Protein AF-A0A103ENY5-F1 (afdb_monomer_lite)

pLDDT: mean 82.96, std 15.46, range [32.75, 96.19]

Secondary structure (DSSP, 8-state):
--SS------S-HHHHHHHHHTTS----PPTTTSHHHHHTTSS--S-S--------------SSSPPPHHHHHHHHHHHTTGGGSGGGS--

Structure (mmCIF, N/CA/C/O backbone):
data_AF-A0A103ENY5-F1
#
_entry.id   AF-A0A103ENY5-F1
#
loop_
_atom_site.group_PDB
_atom_site.id
_atom_site.type_symbol
_atom_site.label_atom_id
_atom_site.label_alt_id
_atom_site.label_comp_id
_atom_site.label_asym_id
_atom_site.label_entity_id
_atom_site.label_seq_id
_atom_site.pdbx_PDB_ins_code
_atom_site.Cartn_x
_atom_site.Cartn_y
_atom_site.Cartn_z
_atom_site.occupancy
_atom_site.B_iso_or_equiv
_atom_site.auth_seq_id
_atom_site.auth_comp_id
_atom_site.auth_asym_id
_atom_site.auth_atom_id
_atom_site.pdbx_PDB_model_num
ATOM 1 N N . MET A 1 1 ? -6.208 3.518 31.567 1.00 53.56 1 MET A N 1
ATOM 2 C CA . MET A 1 1 ? -5.385 3.414 30.340 1.00 53.56 1 MET A CA 1
ATOM 3 C C . MET A 1 1 ? -3.978 2.970 30.721 1.00 53.56 1 MET A C 1
ATOM 5 O O . MET A 1 1 ? -3.496 3.438 31.750 1.00 53.56 1 MET A O 1
ATOM 9 N N . PRO A 1 2 ? -3.339 2.049 29.977 1.00 54.97 2 PRO A N 1
ATOM 10 C CA . PRO A 1 2 ? -1.971 1.625 30.269 1.00 54.97 2 PRO A CA 1
ATOM 11 C C . PRO A 1 2 ? -1.004 2.810 30.136 1.00 54.97 2 PRO A C 1
ATOM 13 O O . PRO A 1 2 ? -1.105 3.595 29.198 1.00 54.97 2 PRO A O 1
ATOM 16 N N . LYS A 1 3 ? -0.083 2.946 31.099 1.00 62.47 3 LYS A N 1
ATOM 17 C CA . LYS A 1 3 ? 0.784 4.127 31.266 1.00 62.47 3 LYS A CA 1
ATOM 18 C C . LYS A 1 3 ? 1.872 4.289 30.194 1.00 62.47 3 LYS A C 1
ATOM 20 O O . LYS A 1 3 ? 2.454 5.359 30.140 1.00 62.47 3 LYS A O 1
ATOM 25 N N . ASN A 1 4 ? 2.109 3.282 29.347 1.00 68.69 4 ASN A N 1
ATOM 26 C CA . ASN A 1 4 ? 3.033 3.334 28.209 1.00 68.69 4 ASN A CA 1
ATOM 27 C C . ASN A 1 4 ? 2.464 2.502 27.047 1.00 68.69 4 ASN A C 1
ATOM 29 O O . ASN A 1 4 ? 2.486 1.268 27.137 1.00 68.69 4 ASN A O 1
ATOM 33 N N . PRO A 1 5 ? 1.946 3.113 25.968 1.00 65.62 5 PRO A N 1
ATOM 34 C CA . PRO A 1 5 ? 1.588 2.352 24.780 1.00 65.62 5 PRO A CA 1
ATOM 35 C C . PRO A 1 5 ? 2.863 1.740 24.186 1.00 65.62 5 PRO A C 1
ATOM 37 O O . PRO A 1 5 ? 3.826 2.446 23.890 1.00 65.62 5 PRO A O 1
ATOM 40 N N . LYS A 1 6 ? 2.889 0.413 24.031 1.00 75.00 6 LYS A N 1
ATOM 41 C CA . LYS A 1 6 ? 3.966 -0.269 23.305 1.00 75.00 6 LYS A CA 1
ATOM 42 C C . LYS A 1 6 ? 3.791 0.026 21.819 1.00 75.00 6 LYS A C 1
ATOM 44 O O . LYS A 1 6 ? 2.981 -0.611 21.155 1.00 75.00 6 LYS A O 1
ATOM 49 N N . VAL A 1 7 ? 4.519 1.019 21.320 1.00 81.12 7 VAL A N 1
ATOM 50 C CA . VAL A 1 7 ? 4.559 1.340 19.892 1.00 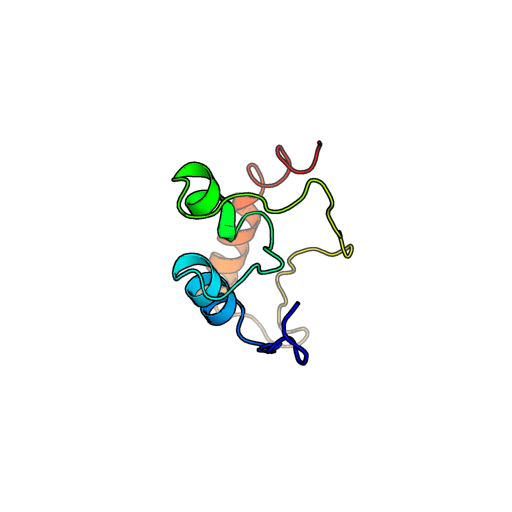81.12 7 VAL A CA 1
ATOM 51 C C . VAL A 1 7 ? 5.624 0.475 19.234 1.00 81.12 7 VAL A C 1
ATOM 53 O O . VAL A 1 7 ? 6.767 0.436 19.686 1.00 81.12 7 VAL A O 1
ATOM 56 N N . ILE A 1 8 ? 5.240 -0.221 18.170 1.00 84.44 8 ILE A N 1
ATOM 57 C CA . ILE A 1 8 ? 6.146 -1.034 17.363 1.00 84.44 8 ILE A CA 1
ATOM 58 C C . ILE A 1 8 ? 6.364 -0.304 16.046 1.00 84.44 8 ILE A C 1
ATOM 60 O O . ILE A 1 8 ? 5.408 0.047 15.357 1.00 84.44 8 ILE A O 1
ATOM 64 N N . VAL A 1 9 ? 7.630 -0.064 15.715 1.00 86.56 9 VAL A N 1
ATOM 65 C CA . VAL A 1 9 ? 8.040 0.618 14.487 1.00 86.56 9 VAL A CA 1
ATOM 66 C C . VAL A 1 9 ? 8.860 -0.361 13.660 1.00 86.56 9 VAL A C 1
ATOM 68 O O . VAL A 1 9 ? 9.808 -0.961 14.161 1.00 86.56 9 VAL A O 1
ATOM 71 N N . SER A 1 10 ? 8.489 -0.533 12.394 1.00 85.81 10 SER A N 1
ATOM 72 C CA . SER A 1 10 ? 9.221 -1.362 11.437 1.00 85.81 10 SER A CA 1
ATOM 73 C C . SER A 1 10 ? 9.155 -0.735 10.051 1.00 85.81 10 SER A C 1
ATOM 75 O O . SER A 1 10 ? 8.125 -0.194 9.657 1.00 85.81 10 SER A O 1
ATOM 77 N N . ASN A 1 11 ? 10.243 -0.859 9.294 1.00 87.19 11 ASN A N 1
ATOM 78 C CA . ASN A 1 11 ? 10.285 -0.473 7.882 1.00 87.19 11 ASN A CA 1
ATOM 79 C C . ASN A 1 11 ? 9.766 -1.587 6.958 1.00 87.19 11 ASN A C 1
ATOM 81 O O . ASN A 1 11 ? 9.662 -1.395 5.749 1.00 87.19 11 ASN A O 1
ATOM 85 N N . HIS A 1 12 ? 9.460 -2.766 7.503 1.00 90.06 12 HIS A N 1
ATOM 86 C CA . HIS A 1 12 ? 8.984 -3.901 6.730 1.00 90.06 12 HIS A CA 1
ATOM 87 C C . HIS A 1 12 ? 7.462 -4.025 6.841 1.00 90.06 12 HIS A C 1
ATOM 89 O O . HIS A 1 12 ? 6.921 -4.621 7.774 1.00 90.06 12 HIS A O 1
ATOM 95 N N . TYR A 1 13 ? 6.770 -3.453 5.857 1.00 90.81 13 TYR A N 1
ATOM 96 C CA . TYR A 1 13 ? 5.310 -3.378 5.827 1.00 90.81 13 TYR A CA 1
ATOM 97 C C . TYR A 1 13 ? 4.591 -4.733 6.016 1.00 90.81 13 TYR A C 1
ATOM 99 O O . TYR A 1 13 ? 3.684 -4.792 6.850 1.00 90.81 13 TYR A O 1
ATOM 107 N N . PRO A 1 14 ? 5.002 -5.845 5.363 1.00 92.50 14 PRO A N 1
ATOM 108 C CA . PRO A 1 14 ? 4.339 -7.137 5.553 1.00 92.50 14 PRO A CA 1
ATOM 109 C C . PRO A 1 14 ? 4.310 -7.613 7.010 1.00 92.50 14 PRO A C 1
ATOM 111 O O . PRO A 1 14 ? 3.302 -8.157 7.453 1.00 92.50 14 PRO A O 1
ATOM 114 N N . GLN A 1 15 ? 5.375 -7.367 7.781 1.00 92.75 15 GLN A N 1
ATOM 115 C CA . GLN A 1 15 ? 5.415 -7.727 9.203 1.00 92.75 15 GLN A CA 1
ATOM 116 C C . GLN A 1 15 ? 4.376 -6.946 10.008 1.00 92.75 15 GLN A C 1
ATOM 118 O O . GLN A 1 15 ? 3.671 -7.540 10.817 1.00 92.75 15 GLN A O 1
ATOM 123 N N . LEU A 1 16 ? 4.229 -5.641 9.760 1.00 93.69 16 LEU A N 1
ATOM 124 C CA . LEU A 1 16 ? 3.231 -4.822 10.455 1.00 93.69 16 LEU A CA 1
ATOM 125 C C . LEU A 1 16 ? 1.798 -5.283 10.148 1.00 93.69 16 LEU A C 1
ATOM 127 O O . LEU A 1 16 ? 0.965 -5.347 11.051 1.00 93.69 16 LEU A O 1
ATOM 131 N N . VAL A 1 17 ? 1.516 -5.658 8.897 1.00 94.38 17 VAL A N 1
ATOM 132 C CA . VAL A 1 17 ? 0.208 -6.213 8.509 1.00 94.38 17 VAL A CA 1
ATOM 133 C C . VAL A 1 17 ? -0.055 -7.543 9.214 1.00 94.38 17 VAL A C 1
ATOM 135 O O . VAL A 1 17 ? -1.133 -7.732 9.771 1.00 94.38 17 VAL A O 1
ATOM 138 N N . GLN A 1 18 ? 0.931 -8.444 9.255 1.00 94.00 18 GLN A N 1
ATOM 139 C CA . GLN A 1 18 ? 0.804 -9.714 9.976 1.00 94.00 18 GLN A CA 1
ATOM 140 C C . GLN A 1 18 ? 0.530 -9.498 11.464 1.00 94.00 18 GLN A C 1
ATOM 142 O O . GLN A 1 18 ? -0.310 -10.178 12.042 1.00 94.00 18 GLN A O 1
ATOM 147 N N . MET A 1 19 ? 1.177 -8.524 12.094 1.00 94.00 19 MET A N 1
ATOM 148 C CA . MET A 1 19 ? 0.904 -8.191 13.489 1.00 94.00 19 MET A CA 1
ATOM 149 C C . MET A 1 19 ? -0.546 -7.742 13.712 1.00 94.00 19 MET A C 1
ATOM 151 O O . MET A 1 19 ? -1.180 -8.202 14.662 1.00 94.00 19 MET A O 1
ATOM 155 N N . ALA A 1 20 ? -1.087 -6.905 12.823 1.00 94.62 20 ALA A N 1
ATOM 156 C CA . ALA A 1 20 ? -2.485 -6.486 12.888 1.00 94.62 20 ALA A CA 1
ATOM 157 C C . ALA A 1 20 ? -3.452 -7.667 12.704 1.00 94.62 20 ALA A C 1
ATOM 159 O O . ALA A 1 20 ? -4.403 -7.799 13.472 1.00 94.62 20 ALA A O 1
ATOM 160 N N . LEU A 1 21 ? -3.161 -8.569 11.759 1.00 95.56 21 LEU A N 1
ATOM 161 C CA . LEU A 1 21 ? -3.931 -9.801 11.542 1.00 95.56 21 LEU A CA 1
ATOM 162 C C . LEU A 1 21 ? -3.959 -10.707 12.785 1.00 95.56 21 LEU A C 1
ATOM 164 O O . LEU A 1 21 ? -4.967 -11.348 13.057 1.00 95.56 21 LEU A O 1
ATOM 168 N N . HIS A 1 22 ? -2.884 -10.721 13.578 1.00 95.38 22 HIS A N 1
ATOM 169 C CA . HIS A 1 22 ? -2.799 -11.470 14.838 1.00 95.38 22 HIS A CA 1
ATOM 170 C C . HIS A 1 22 ? -3.249 -10.659 16.070 1.00 95.38 22 HIS A C 1
ATOM 172 O O . HIS A 1 22 ? -2.935 -11.026 17.205 1.00 95.38 22 HIS A O 1
ATOM 178 N N . GLY A 1 23 ? -3.946 -9.535 15.874 1.00 92.75 23 GLY A N 1
ATOM 179 C CA . GLY A 1 23 ? -4.527 -8.745 16.963 1.00 92.75 23 GLY A CA 1
ATOM 180 C C . GLY A 1 23 ? -3.517 -7.970 17.817 1.00 92.75 23 GLY A C 1
ATOM 181 O O . GLY A 1 23 ? -3.851 -7.548 18.920 1.00 92.75 23 GLY A O 1
ATOM 182 N N . GLN A 1 24 ? -2.292 -7.749 17.332 1.00 92.44 24 GLN A N 1
ATOM 183 C CA . GLN A 1 24 ? -1.244 -7.020 18.068 1.00 92.44 24 GLN A CA 1
ATOM 184 C C . GLN A 1 24 ? -1.403 -5.488 18.013 1.00 92.44 24 GLN A C 1
ATOM 186 O O . GLN A 1 24 ? -0.548 -4.758 18.513 1.00 92.44 24 GLN A O 1
ATOM 191 N N . GLY A 1 25 ? -2.486 -4.992 17.412 1.00 90.88 25 GLY A N 1
ATOM 192 C CA . GLY A 1 25 ? -2.826 -3.572 17.337 1.00 90.88 25 GLY A CA 1
ATOM 193 C C . GLY A 1 25 ? -3.215 -3.116 15.927 1.00 90.88 25 GLY A C 1
ATOM 194 O O . GLY A 1 25 ? -3.136 -3.893 14.975 1.00 90.88 25 GLY A O 1
ATOM 195 N N . PRO A 1 26 ? -3.656 -1.856 15.777 1.00 93.00 26 PRO A N 1
ATOM 196 C CA . PRO A 1 26 ? -3.955 -1.274 14.475 1.00 93.00 26 PRO A CA 1
ATOM 197 C C . PRO A 1 26 ? -2.676 -0.940 13.694 1.00 93.00 26 PRO A C 1
ATOM 199 O O . PRO A 1 26 ? -1.629 -0.650 14.273 1.00 93.00 26 PRO A O 1
ATOM 202 N N . VAL A 1 27 ? -2.788 -0.903 12.366 1.00 92.75 27 VAL A N 1
ATOM 203 C CA . VAL A 1 27 ? -1.717 -0.488 11.450 1.00 92.75 27 VAL A CA 1
ATOM 204 C C . VAL A 1 27 ? -2.257 0.510 10.427 1.00 92.75 27 VAL A C 1
ATOM 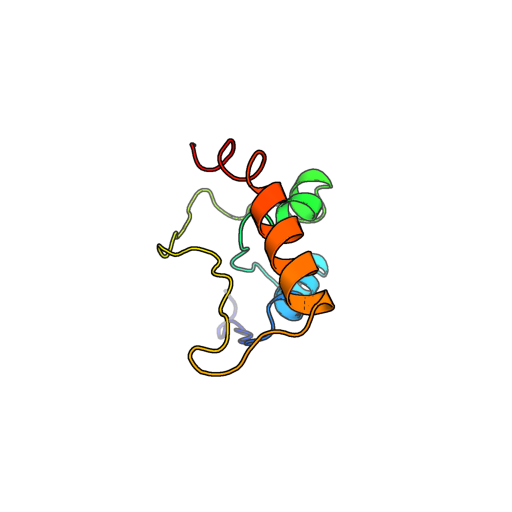206 O O . VAL A 1 27 ? -3.415 0.426 10.015 1.00 92.75 27 VAL A O 1
ATOM 209 N N . LEU A 1 28 ? -1.412 1.443 9.983 1.00 91.44 28 LEU A N 1
ATOM 210 C CA . LEU A 1 28 ? -1.697 2.239 8.791 1.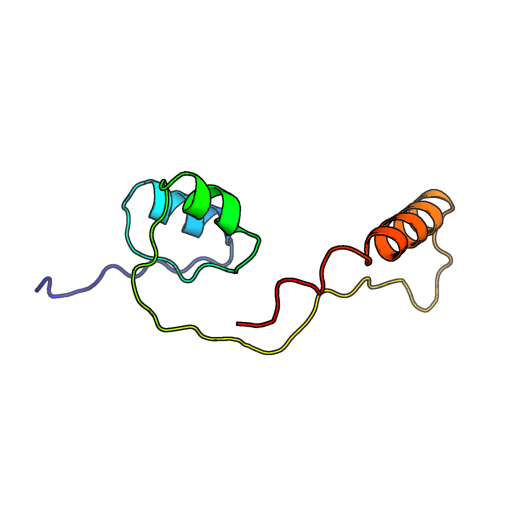00 91.44 28 LEU A CA 1
ATOM 211 C C . LEU A 1 28 ? -1.555 1.345 7.552 1.00 91.44 28 LEU A C 1
ATOM 213 O O . LEU A 1 28 ? -0.450 0.969 7.165 1.00 91.44 28 LEU A O 1
ATOM 217 N N . GLY A 1 29 ? -2.686 0.966 6.962 1.00 90.00 29 GLY A N 1
ATOM 218 C CA . GLY A 1 29 ? -2.733 0.108 5.783 1.00 90.00 29 GLY A CA 1
ATOM 219 C C . GLY A 1 29 ? -2.630 0.894 4.478 1.00 90.00 29 GLY A C 1
ATOM 220 O O . GLY A 1 29 ? -3.352 1.872 4.289 1.00 90.00 29 GLY A O 1
ATOM 221 N N . TRP A 1 30 ? -1.778 0.448 3.554 1.00 88.81 30 TRP A N 1
ATOM 222 C CA . TRP A 1 30 ? -1.802 0.929 2.177 1.00 88.81 30 TRP A CA 1
ATOM 223 C C . TRP A 1 30 ? -2.935 0.239 1.424 1.00 88.81 30 TRP A C 1
ATOM 225 O O . TRP A 1 30 ? -3.004 -0.991 1.354 1.00 88.81 30 TRP A O 1
ATOM 235 N N . ARG A 1 31 ? -3.841 1.054 0.874 1.00 79.50 31 ARG A N 1
ATOM 236 C CA . ARG A 1 31 ? -4.932 0.597 0.004 1.00 79.50 31 ARG A CA 1
ATOM 237 C C . ARG A 1 31 ? -4.345 -0.221 -1.155 1.00 79.50 31 ARG A C 1
ATOM 239 O O . ARG A 1 31 ? -3.198 0.004 -1.527 1.00 79.50 31 ARG A O 1
ATOM 246 N N . GLN A 1 32 ? -5.100 -1.176 -1.690 1.00 82.62 32 GLN A N 1
ATOM 247 C CA . GLN A 1 32 ? -4.657 -2.213 -2.640 1.00 82.62 32 GLN A CA 1
ATOM 248 C C . GLN A 1 32 ? -3.805 -3.328 -2.018 1.00 82.62 32 GLN A C 1
ATOM 250 O O . GLN A 1 32 ? -3.986 -4.489 -2.375 1.00 82.62 32 GLN A O 1
ATOM 255 N N . MET A 1 33 ? -2.917 -3.035 -1.059 1.00 88.00 33 MET A N 1
ATOM 256 C CA . MET A 1 33 ? -2.102 -4.085 -0.426 1.00 88.00 33 MET A CA 1
ATOM 257 C C . MET A 1 33 ? -2.861 -4.898 0.625 1.00 88.00 33 MET A C 1
ATOM 259 O O . MET A 1 33 ? -2.514 -6.053 0.866 1.00 88.00 33 MET A O 1
ATOM 263 N N . ILE A 1 34 ? -3.873 -4.302 1.263 1.00 92.56 34 ILE A N 1
ATOM 264 C CA . ILE A 1 34 ? -4.677 -4.965 2.302 1.00 92.56 34 ILE A CA 1
ATOM 265 C C . ILE A 1 34 ? -6.118 -5.250 1.886 1.00 92.56 34 ILE A C 1
ATOM 267 O O . ILE A 1 34 ? -6.873 -5.790 2.691 1.00 92.56 34 ILE A O 1
ATOM 271 N N . ASP A 1 35 ? -6.502 -4.908 0.656 1.00 91.88 35 ASP A N 1
ATOM 272 C CA . ASP A 1 35 ? -7.891 -4.999 0.193 1.00 91.88 35 ASP A CA 1
ATOM 273 C C . ASP A 1 35 ? -8.433 -6.427 0.342 1.00 91.88 35 ASP A C 1
ATOM 275 O O . ASP A 1 35 ? -9.510 -6.609 0.897 1.00 91.88 35 ASP A O 1
ATOM 279 N N . GLY A 1 36 ? -7.636 -7.446 0.001 1.00 93.50 36 GLY A N 1
ATOM 280 C CA . GLY A 1 36 ? -8.031 -8.846 0.190 1.00 93.50 36 GLY A CA 1
ATOM 281 C 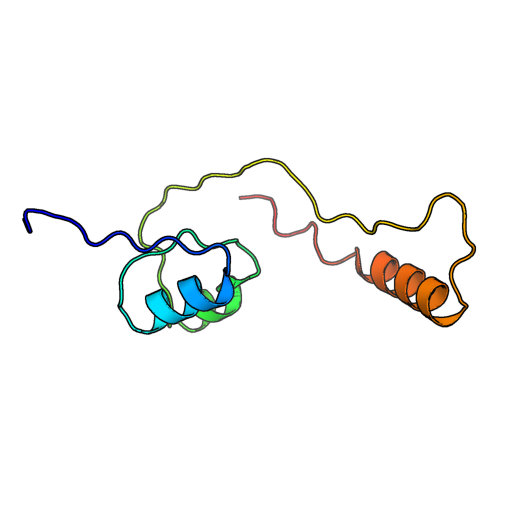C . GLY A 1 36 ? -8.312 -9.220 1.652 1.00 93.50 36 GLY A C 1
ATOM 282 O O . GLY A 1 36 ? -9.234 -9.983 1.924 1.00 93.50 36 GLY A O 1
ATOM 283 N N . TYR A 1 37 ? -7.581 -8.648 2.615 1.00 94.75 37 TYR A N 1
ATOM 284 C CA . TYR A 1 37 ? -7.842 -8.889 4.040 1.00 94.75 37 TYR A CA 1
ATOM 285 C C . TYR A 1 37 ? -9.092 -8.158 4.538 1.00 94.75 37 TYR A C 1
ATOM 287 O O . TYR A 1 37 ? -9.758 -8.655 5.446 1.00 94.75 37 TYR A O 1
ATOM 295 N N . LEU A 1 38 ? -9.408 -6.994 3.957 1.00 93.94 38 LEU A N 1
ATOM 296 C CA . LEU A 1 38 ? -10.640 -6.255 4.243 1.00 93.94 38 LEU A CA 1
ATOM 297 C C . LEU A 1 38 ? -11.861 -6.978 3.664 1.00 93.94 38 LEU A C 1
ATOM 299 O O . LEU A 1 38 ? -12.858 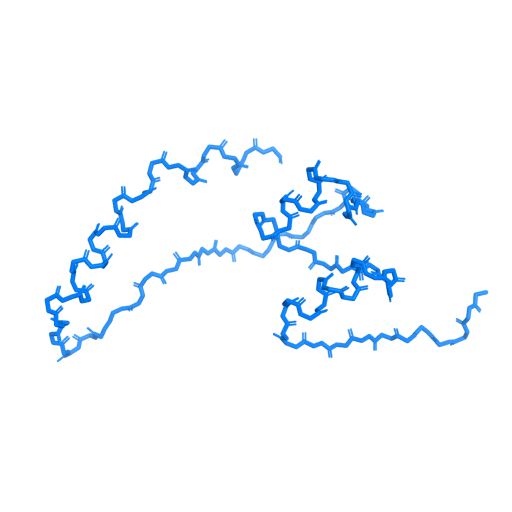-7.141 4.359 1.00 93.94 38 LEU A O 1
ATOM 303 N N . GLU A 1 39 ? -11.766 -7.457 2.422 1.00 95.25 39 GLU A N 1
ATOM 304 C CA . GLU A 1 39 ? -12.820 -8.222 1.743 1.00 95.25 39 GLU A CA 1
ATOM 305 C C . GLU A 1 39 ? -13.136 -9.533 2.480 1.00 95.25 39 GLU A C 1
ATOM 307 O O . GLU A 1 39 ? -14.298 -9.906 2.617 1.00 95.25 39 GLU A O 1
ATOM 312 N N . GLN A 1 40 ? -12.113 -10.203 3.018 1.00 96.00 40 GLN A N 1
ATOM 313 C CA . GLN A 1 40 ? -12.263 -11.421 3.823 1.00 96.00 40 GLN A CA 1
ATOM 314 C C . GLN A 1 40 ? -12.688 -11.150 5.277 1.00 96.00 40 GLN A C 1
ATOM 316 O O . GLN A 1 40 ? -12.930 -12.092 6.029 1.00 96.00 40 GLN A O 1
ATOM 321 N N . GLY A 1 41 ? -12.722 -9.887 5.714 1.00 94.81 41 GLY A N 1
ATOM 322 C CA . GLY A 1 41 ? -13.026 -9.505 7.097 1.00 94.81 41 GLY A CA 1
ATOM 323 C C . GLY A 1 41 ? -11.945 -9.870 8.123 1.00 94.81 41 GLY A C 1
ATOM 324 O O . GLY A 1 41 ? -12.164 -9.707 9.321 1.00 94.81 41 GLY A O 1
ATOM 325 N N . SER A 1 42 ? -10.773 -10.341 7.683 1.00 95.81 42 SER A N 1
ATOM 326 C CA . SER A 1 42 ? -9.625 -10.607 8.568 1.00 95.81 42 SER A CA 1
ATOM 327 C C . SER A 1 42 ? -8.970 -9.318 9.069 1.00 95.81 42 SER A C 1
ATOM 329 O O . SER A 1 42 ? -8.356 -9.300 10.132 1.00 95.81 42 SER A O 1
ATOM 331 N N . LEU A 1 43 ? -9.124 -8.224 8.321 1.00 96.19 43 LEU A N 1
ATOM 332 C CA . LEU A 1 43 ? -8.915 -6.868 8.807 1.00 96.19 43 LEU A CA 1
ATOM 333 C C . LEU A 1 43 ? -10.222 -6.094 8.716 1.00 96.19 43 LEU A C 1
ATOM 335 O O . LEU A 1 43 ? -11.023 -6.286 7.804 1.00 96.19 43 LEU A O 1
ATOM 339 N N . ILE A 1 44 ? -10.390 -5.153 9.637 1.00 95.00 44 ILE A N 1
ATOM 340 C CA . ILE A 1 44 ? -11.467 -4.171 9.593 1.00 95.00 44 ILE A CA 1
ATOM 341 C C . ILE A 1 44 ? -10.883 -2.771 9.678 1.00 95.00 44 ILE A C 1
ATOM 343 O O . ILE A 1 44 ? -9.795 -2.543 10.213 1.00 95.00 44 ILE A O 1
ATOM 347 N N . ARG A 1 45 ? -11.628 -1.804 9.156 1.00 93.12 45 ARG A N 1
ATOM 348 C CA . ARG A 1 45 ? -11.224 -0.408 9.213 1.00 93.12 45 ARG A CA 1
ATOM 349 C C . ARG A 1 45 ? -11.438 0.135 10.627 1.00 93.12 45 ARG A C 1
ATOM 351 O O . ARG A 1 45 ? -12.570 0.225 11.087 1.00 93.12 45 ARG A O 1
ATOM 358 N N . ALA A 1 46 ? -10.351 0.520 11.294 1.00 93.12 46 ALA A N 1
ATOM 359 C CA . ALA A 1 46 ? -10.408 1.035 12.664 1.00 93.12 46 ALA A CA 1
ATOM 360 C C . ALA A 1 46 ? -11.010 2.450 12.765 1.00 93.12 46 ALA A C 1
ATOM 362 O O . ALA A 1 46 ? -11.572 2.793 13.800 1.00 93.12 46 ALA A O 1
ATOM 363 N N . THR A 1 47 ? -10.890 3.270 11.713 1.00 92.81 47 THR A N 1
ATOM 364 C CA . THR A 1 47 ? -11.440 4.634 11.680 1.00 92.81 47 THR A CA 1
ATOM 365 C C . THR A 1 47 ? -11.788 5.104 10.258 1.00 92.81 47 THR A C 1
ATOM 367 O O . THR A 1 47 ? -11.319 4.523 9.278 1.00 92.81 47 THR A O 1
ATOM 370 N N . ARG A 1 48 ? -12.612 6.148 10.099 1.00 90.88 48 ARG A N 1
ATOM 371 C CA . ARG A 1 48 ? -13.023 6.673 8.778 1.00 90.88 48 ARG A CA 1
ATOM 372 C C . ARG A 1 48 ? -11.935 7.531 8.131 1.00 90.88 48 ARG A C 1
ATOM 374 O O . ARG A 1 48 ? -11.952 7.727 6.921 1.00 90.88 48 ARG A O 1
ATOM 381 N N . GLU A 1 49 ? -10.959 7.963 8.904 1.00 91.12 49 GLU A N 1
ATOM 382 C CA . GLU A 1 49 ? -9.905 8.880 8.517 1.00 91.12 49 GLU A CA 1
ATOM 383 C C . GLU A 1 49 ? -8.883 8.178 7.621 1.00 91.12 49 GLU A C 1
ATOM 385 O O . GLU A 1 49 ? -8.586 6.991 7.771 1.00 91.12 49 GLU A O 1
ATOM 390 N N . THR A 1 50 ? -8.342 8.924 6.664 1.00 88.00 50 THR A N 1
ATOM 391 C CA . THR A 1 50 ? -7.288 8.461 5.760 1.00 88.00 50 THR A CA 1
ATOM 392 C C . THR A 1 50 ? -6.243 9.538 5.613 1.00 88.00 50 THR A C 1
ATOM 394 O O . THR A 1 50 ? -6.580 10.714 5.502 1.00 88.00 50 THR A O 1
ATOM 397 N N . ALA A 1 51 ? -4.988 9.122 5.512 1.00 85.19 51 ALA A N 1
ATOM 398 C CA . ALA A 1 51 ? -3.921 9.969 5.020 1.00 85.19 51 ALA A CA 1
ATOM 399 C C . ALA A 1 51 ? -3.534 9.485 3.622 1.00 85.19 51 ALA A C 1
ATOM 401 O O . ALA A 1 51 ? -3.258 8.301 3.429 1.00 85.19 51 ALA A O 1
ATOM 402 N N . ALA A 1 52 ? -3.516 10.403 2.661 1.00 79.81 52 ALA A N 1
ATOM 403 C CA . ALA A 1 52 ? -2.896 10.185 1.367 1.00 79.81 52 ALA A CA 1
ATOM 404 C C . ALA A 1 52 ? -1.637 11.045 1.321 1.00 79.81 52 ALA A C 1
ATOM 406 O O . ALA A 1 52 ? -1.705 12.267 1.441 1.00 79.81 52 ALA A O 1
ATOM 407 N N . PHE A 1 53 ? -0.485 10.402 1.175 1.00 69.25 53 PHE A N 1
ATOM 408 C CA . PHE A 1 53 ? 0.719 11.098 0.756 1.00 69.25 53 PHE A CA 1
ATOM 409 C C . PHE A 1 53 ? 0.770 10.931 -0.758 1.00 69.25 53 PHE A C 1
ATOM 411 O O . PHE A 1 53 ? 0.811 9.798 -1.238 1.00 69.25 53 PHE A O 1
ATOM 418 N N . GLY A 1 54 ? 0.647 12.032 -1.503 1.00 68.62 54 GLY A N 1
ATOM 419 C CA . GLY A 1 54 ? 0.673 11.988 -2.965 1.00 68.62 54 GLY A CA 1
ATOM 420 C C . GLY A 1 54 ? 1.884 11.203 -3.479 1.00 68.62 54 GLY A C 1
ATOM 421 O O . GLY A 1 54 ? 2.943 11.189 -2.852 1.00 68.62 54 GLY A O 1
ATOM 422 N N . GLY A 1 55 ? 1.727 10.518 -4.607 1.00 71.62 55 GLY A N 1
ATOM 423 C CA . GLY A 1 55 ? 2.763 9.647 -5.147 1.00 71.62 55 GLY A CA 1
ATOM 424 C C . GLY A 1 55 ? 2.204 8.663 -6.164 1.00 71.62 55 GLY A C 1
ATOM 425 O O . GLY A 1 55 ? 0.998 8.594 -6.381 1.00 71.62 55 GLY A O 1
ATOM 426 N N . GLY A 1 56 ? 3.098 7.909 -6.793 1.00 76.69 56 GLY A N 1
ATOM 427 C CA . GLY A 1 56 ? 2.755 6.889 -7.775 1.00 76.69 56 GLY A CA 1
ATOM 428 C C . GLY A 1 56 ? 3.840 5.824 -7.846 1.00 76.69 56 GLY A C 1
ATOM 429 O O . GLY A 1 56 ? 4.942 6.004 -7.318 1.00 76.69 56 GLY A O 1
ATOM 430 N N . TYR A 1 57 ? 3.525 4.709 -8.494 1.00 80.88 57 TYR A N 1
ATOM 431 C CA . TYR A 1 57 ? 4.505 3.672 -8.789 1.00 80.88 57 TYR A CA 1
ATOM 432 C C . TYR A 1 57 ? 5.214 4.006 -10.100 1.00 80.88 57 TYR A C 1
ATOM 434 O O . TYR A 1 57 ? 4.576 4.315 -11.102 1.00 80.88 57 TYR A O 1
ATOM 442 N N . TYR A 1 58 ? 6.545 3.933 -10.101 1.00 85.31 58 TYR A N 1
ATOM 443 C CA . TYR A 1 58 ? 7.359 4.266 -11.267 1.00 85.31 58 TYR A CA 1
ATOM 444 C C . TYR A 1 58 ? 8.236 3.085 -11.665 1.00 85.31 58 TYR A C 1
ATOM 446 O O . TYR A 1 58 ? 8.903 2.471 -10.831 1.00 85.31 58 TYR A O 1
ATOM 454 N N . VAL A 1 59 ? 8.296 2.810 -12.967 1.00 88.75 59 VAL A N 1
ATOM 455 C CA . VAL A 1 59 ? 9.264 1.869 -13.535 1.00 88.75 59 VAL A CA 1
ATOM 456 C C . VAL A 1 59 ? 10.554 2.623 -13.843 1.00 88.75 59 VAL A C 1
ATOM 458 O O . VAL A 1 59 ? 10.623 3.393 -14.802 1.00 88.75 59 VAL A O 1
ATOM 461 N N . VAL A 1 60 ? 11.597 2.389 -13.046 1.00 90.75 60 VAL A N 1
ATOM 462 C CA . VAL A 1 60 ? 12.905 3.037 -13.222 1.00 90.75 60 VAL A CA 1
ATOM 463 C C . VAL A 1 60 ? 13.812 2.166 -14.090 1.00 90.75 60 VAL A C 1
ATOM 465 O O . VAL A 1 60 ? 13.988 0.978 -13.827 1.00 90.75 60 VAL A O 1
ATOM 468 N N . THR A 1 61 ? 14.411 2.756 -15.127 1.00 89.25 61 THR A N 1
ATOM 469 C CA . THR A 1 61 ? 15.340 2.067 -16.039 1.00 89.25 61 THR A CA 1
ATOM 470 C C . THR A 1 61 ? 16.710 2.748 -16.083 1.00 89.25 61 THR A C 1
ATOM 472 O O . THR A 1 61 ? 16.769 3.972 -15.951 1.00 89.25 61 THR A O 1
ATOM 475 N N . PRO A 1 62 ? 17.814 2.006 -16.313 1.00 87.62 62 PRO A N 1
ATOM 476 C CA . PRO A 1 62 ? 19.149 2.595 -16.422 1.00 87.62 62 PRO A CA 1
ATOM 477 C C . PRO A 1 62 ? 19.221 3.670 -17.516 1.00 87.62 62 PRO A C 1
ATOM 479 O O . PRO A 1 62 ? 18.776 3.441 -18.637 1.00 87.62 62 PRO A O 1
ATOM 482 N N . LYS A 1 63 ? 19.823 4.827 -17.210 1.00 81.56 63 LYS A N 1
ATOM 483 C CA . LYS A 1 63 ? 19.931 5.957 -18.155 1.00 81.56 63 LYS A CA 1
ATOM 484 C C . LYS A 1 63 ? 21.004 5.755 -19.239 1.00 81.56 63 LYS A C 1
ATOM 486 O O . LYS A 1 63 ? 20.895 6.340 -20.307 1.00 81.56 63 LYS A O 1
ATOM 491 N N . GLY A 1 64 ? 22.032 4.943 -18.970 1.00 81.12 64 GLY A N 1
ATOM 492 C CA . GLY A 1 64 ? 23.216 4.800 -19.836 1.00 81.12 64 GLY A CA 1
ATOM 493 C C . GLY A 1 64 ? 23.566 3.370 -20.256 1.00 81.12 64 GLY A C 1
ATOM 494 O O . GLY A 1 64 ? 24.601 3.160 -20.878 1.00 81.12 64 GLY A O 1
ATOM 495 N N . ARG A 1 65 ? 22.738 2.376 -19.915 1.00 82.62 65 ARG A N 1
ATOM 496 C CA . ARG A 1 65 ? 22.956 0.970 -20.290 1.00 82.62 65 ARG A CA 1
ATOM 497 C C . ARG A 1 65 ? 21.716 0.424 -20.979 1.00 82.62 65 ARG A C 1
ATOM 499 O O . ARG A 1 65 ? 20.607 0.631 -20.489 1.00 82.62 65 ARG A O 1
ATOM 506 N N . SER A 1 66 ? 21.905 -0.316 -22.071 1.00 84.06 66 SER A N 1
ATOM 507 C CA . SER A 1 66 ? 20.807 -1.043 -22.703 1.00 84.06 66 SER A CA 1
ATOM 508 C C . SER A 1 66 ? 20.258 -2.114 -21.757 1.00 84.06 66 SER A C 1
ATOM 510 O O . SER A 1 66 ? 20.996 -2.880 -21.132 1.00 84.06 66 SER A O 1
ATOM 512 N N . MET A 1 67 ? 18.933 -2.161 -21.639 1.00 88.56 67 MET A N 1
ATOM 513 C CA . MET A 1 67 ? 18.260 -3.279 -20.989 1.00 88.56 67 MET A CA 1
ATOM 514 C C . MET A 1 67 ? 18.410 -4.529 -21.857 1.00 88.56 67 MET A C 1
ATOM 516 O O . MET A 1 67 ? 18.349 -4.455 -23.086 1.00 88.56 67 MET A O 1
ATOM 520 N N . ASN A 1 68 ? 18.581 -5.691 -21.224 1.00 91.94 68 ASN A N 1
ATOM 521 C CA . ASN A 1 68 ? 18.546 -6.951 -21.958 1.00 91.94 68 ASN A CA 1
ATOM 522 C C . ASN A 1 68 ? 17.133 -7.205 -22.528 1.00 91.94 68 ASN A C 1
ATOM 524 O O . ASN A 1 68 ? 16.152 -6.559 -22.145 1.00 91.94 68 ASN A O 1
ATOM 528 N N . ARG A 1 69 ? 17.020 -8.161 -23.457 1.00 93.25 69 ARG A N 1
ATOM 529 C CA . ARG A 1 69 ? 15.746 -8.465 -24.130 1.00 93.25 69 ARG A CA 1
ATOM 530 C C . ARG A 1 69 ? 14.629 -8.810 -23.138 1.00 93.25 69 ARG A C 1
ATOM 532 O O . ARG A 1 69 ? 13.516 -8.325 -23.308 1.00 93.25 69 ARG A O 1
ATOM 539 N N . ALA A 1 70 ? 14.934 -9.587 -22.097 1.00 94.25 70 ALA A N 1
ATOM 540 C CA . ALA A 1 70 ? 13.964 -9.987 -21.080 1.00 94.25 70 ALA A CA 1
ATOM 541 C C . ALA A 1 70 ? 13.407 -8.783 -20.299 1.00 94.25 70 ALA A C 1
ATOM 543 O O . ALA A 1 70 ? 12.194 -8.645 -20.176 1.00 94.25 70 ALA A O 1
ATOM 544 N N . ALA A 1 71 ? 14.268 -7.870 -19.844 1.00 93.00 71 ALA A N 1
ATOM 545 C CA . ALA A 1 71 ? 13.868 -6.665 -19.120 1.00 93.00 71 ALA A CA 1
ATOM 546 C C . ALA A 1 71 ? 13.039 -5.717 -20.000 1.00 93.00 71 ALA A C 1
ATOM 548 O O . ALA A 1 71 ? 12.039 -5.168 -19.544 1.00 93.00 71 ALA A O 1
ATOM 549 N N . THR A 1 72 ? 13.397 -5.569 -21.279 1.00 92.25 72 THR A N 1
ATOM 550 C CA . THR A 1 72 ? 12.607 -4.782 -22.239 1.00 92.25 72 THR A CA 1
ATOM 551 C C . THR A 1 72 ? 11.222 -5.387 -22.464 1.00 92.25 72 THR A C 1
ATOM 553 O O . THR A 1 72 ? 10.226 -4.664 -22.453 1.00 92.25 72 THR A O 1
ATOM 556 N N . MET A 1 73 ? 11.142 -6.711 -22.635 1.00 93.81 73 MET A N 1
ATOM 557 C CA . MET A 1 73 ? 9.866 -7.414 -22.785 1.00 93.81 73 MET A CA 1
ATOM 558 C C . MET A 1 73 ? 9.002 -7.282 -21.530 1.00 93.81 73 MET A C 1
ATOM 560 O O . MET A 1 73 ? 7.824 -6.956 -21.646 1.00 93.81 73 MET A O 1
ATOM 564 N N . PHE A 1 74 ? 9.590 -7.458 -20.345 1.00 93.06 74 PHE A N 1
ATOM 565 C CA . PHE A 1 74 ? 8.885 -7.309 -19.076 1.00 93.06 74 PHE A CA 1
ATOM 566 C C . PHE A 1 74 ? 8.378 -5.882 -18.865 1.00 93.06 74 PHE A C 1
ATOM 568 O O . PHE A 1 74 ? 7.209 -5.707 -18.548 1.00 93.06 74 PHE A O 1
ATOM 575 N N . LYS A 1 75 ? 9.204 -4.855 -19.118 1.00 91.62 75 LYS A N 1
ATOM 576 C CA . LYS A 1 75 ? 8.767 -3.451 -19.051 1.00 91.62 75 LYS A CA 1
ATOM 577 C C . LYS A 1 75 ? 7.581 -3.195 -19.977 1.00 91.62 75 LYS A C 1
ATOM 579 O O . LYS A 1 75 ? 6.617 -2.562 -19.566 1.00 91.62 75 LYS A O 1
ATOM 584 N N . ARG A 1 76 ? 7.651 -3.674 -21.223 1.00 91.88 76 ARG A N 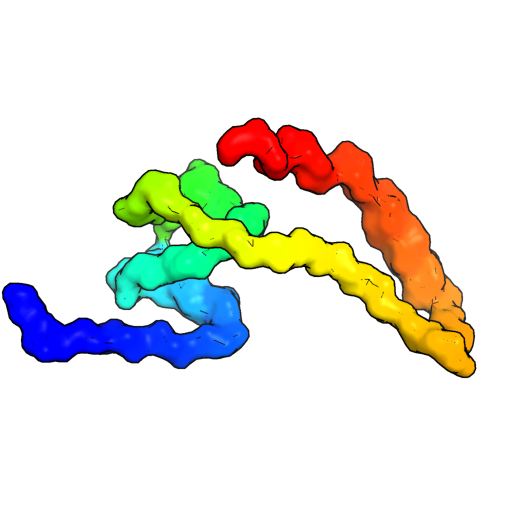1
ATOM 585 C CA . ARG A 1 76 ? 6.570 -3.498 -22.200 1.00 91.88 76 ARG A CA 1
ATOM 586 C C . ARG A 1 76 ? 5.283 -4.183 -21.744 1.00 91.88 76 ARG A C 1
ATOM 588 O O . ARG A 1 76 ? 4.226 -3.579 -21.850 1.00 91.88 76 ARG A O 1
ATOM 595 N N . TRP A 1 77 ? 5.383 -5.412 -21.241 1.00 93.44 77 TRP A N 1
ATOM 596 C CA . TRP A 1 77 ? 4.243 -6.142 -20.691 1.00 93.44 77 TRP A CA 1
ATOM 597 C C . TRP A 1 77 ? 3.658 -5.442 -19.459 1.00 93.44 77 TRP A C 1
ATOM 599 O O . TRP A 1 77 ? 2.445 -5.304 -19.366 1.00 93.44 77 TRP A O 1
ATOM 609 N N . LEU A 1 78 ? 4.507 -4.961 -18.547 1.00 91.00 78 LEU A N 1
ATOM 610 C CA . LEU A 1 78 ? 4.090 -4.294 -17.315 1.00 91.00 78 LEU A CA 1
ATOM 611 C C . LEU A 1 78 ? 3.319 -3.005 -17.617 1.00 91.00 78 LEU A C 1
ATOM 613 O O . LEU A 1 78 ? 2.248 -2.791 -17.064 1.00 91.00 78 LEU A O 1
ATOM 617 N N . LEU A 1 79 ? 3.825 -2.190 -18.546 1.00 89.50 79 LEU A N 1
ATOM 618 C CA . LEU A 1 79 ? 3.152 -0.966 -18.989 1.00 89.50 79 LEU A CA 1
ATOM 619 C C . LEU A 1 79 ? 1.883 -1.238 -19.809 1.00 89.50 79 LEU A C 1
ATOM 621 O O . LEU A 1 79 ? 1.048 -0.355 -19.931 1.00 89.50 79 LEU A O 1
ATOM 625 N N . SER A 1 80 ? 1.707 -2.440 -20.366 1.00 89.75 80 SER A N 1
ATOM 626 C CA . SER A 1 80 ? 0.458 -2.810 -21.041 1.00 89.75 80 SER A CA 1
ATOM 627 C C . SER A 1 80 ? -0.622 -3.310 -20.077 1.00 89.75 80 SER A C 1
ATOM 629 O O . SER A 1 80 ? -1.690 -3.699 -20.534 1.00 89.75 80 SER A O 1
ATOM 631 N N . GLN A 1 81 ? -0.348 -3.378 -18.768 1.00 81.75 81 GLN A N 1
ATOM 632 C CA . GLN A 1 81 ? -1.344 -3.769 -17.763 1.00 81.75 81 GLN A CA 1
ATOM 633 C C . GLN A 1 81 ? -2.201 -2.587 -17.273 1.00 81.75 81 GLN A C 1
ATOM 635 O O . GLN A 1 81 ? -3.100 -2.800 -16.459 1.00 81.75 81 GLN A O 1
ATOM 640 N N . ASP A 1 82 ? -1.923 -1.367 -17.750 1.00 60.97 82 ASP A N 1
ATOM 641 C CA . ASP A 1 82 ? -2.373 -0.100 -17.150 1.00 60.97 82 ASP A CA 1
ATOM 642 C C . ASP A 1 82 ? -3.875 0.210 -17.325 1.00 60.97 82 ASP A C 1
ATOM 644 O O . ASP A 1 82 ? -4.408 1.089 -16.661 1.00 60.97 82 ASP A O 1
ATOM 648 N N . GLU A 1 83 ? -4.618 -0.564 -18.122 1.00 52.94 83 GLU A N 1
ATOM 649 C CA . GLU A 1 83 ? -6.071 -0.368 -18.303 1.00 52.94 83 GLU A CA 1
ATOM 650 C C . GLU A 1 83 ? -6.934 -0.748 -17.077 1.00 52.94 83 GLU A C 1
ATOM 652 O O . GLU A 1 83 ? -8.155 -0.657 -17.140 1.00 52.94 83 GLU A O 1
ATOM 657 N N . ARG A 1 84 ? -6.354 -1.180 -15.945 1.00 53.12 84 ARG A N 1
ATOM 658 C CA . ARG A 1 84 ? -7.126 -1.660 -14.772 1.00 53.12 84 ARG A CA 1
ATOM 659 C C . ARG A 1 84 ? -6.869 -0.941 -13.447 1.00 53.12 84 ARG A C 1
ATOM 661 O O . ARG A 1 84 ? -7.474 -1.324 -12.447 1.00 53.12 84 ARG A O 1
ATOM 668 N N . ILE A 1 85 ? -5.973 0.046 -13.393 1.00 54.34 85 ILE A N 1
ATOM 669 C CA . ILE A 1 85 ? -5.528 0.617 -12.105 1.00 54.34 85 ILE A CA 1
ATOM 670 C C . ILE A 1 85 ? -6.262 1.929 -11.750 1.00 54.34 85 ILE A C 1
ATOM 672 O O . ILE A 1 85 ? -6.412 2.228 -10.564 1.00 54.34 85 ILE A O 1
ATOM 676 N N . ASP A 1 86 ? -6.815 2.647 -12.734 1.00 46.66 86 ASP A N 1
ATOM 677 C CA . ASP A 1 86 ? -7.365 4.003 -12.538 1.00 46.66 86 ASP A CA 1
ATOM 678 C C . ASP A 1 86 ? -8.837 4.070 -12.071 1.00 46.66 86 ASP A C 1
ATOM 680 O O . ASP A 1 86 ? -9.267 5.076 -11.510 1.00 46.66 86 ASP A O 1
ATOM 684 N N . GLU A 1 87 ? -9.631 3.001 -12.199 1.00 40.09 87 GLU A N 1
ATOM 685 C CA . GLU A 1 87 ? -11.086 3.065 -11.932 1.00 40.09 87 GLU A CA 1
ATOM 686 C C . GLU A 1 87 ? -11.491 3.092 -10.441 1.00 40.09 87 GLU A C 1
ATOM 688 O O . GLU A 1 87 ? -12.666 3.262 -10.120 1.00 40.09 87 GLU A O 1
ATOM 693 N N . ARG A 1 88 ? -10.552 2.937 -9.496 1.00 47.62 88 ARG A N 1
ATOM 694 C CA . ARG A 1 88 ? -10.858 2.854 -8.045 1.00 47.62 88 ARG A CA 1
ATOM 695 C C . ARG A 1 88 ? -10.252 3.977 -7.196 1.00 47.62 88 ARG A C 1
ATOM 697 O O . ARG A 1 88 ? -10.421 3.966 -5.975 1.00 47.62 88 ARG A O 1
ATOM 704 N N . ILE A 1 89 ? -9.585 4.961 -7.806 1.00 44.06 89 ILE A N 1
ATOM 705 C CA . ILE A 1 89 ? -8.980 6.121 -7.117 1.00 44.06 89 ILE A CA 1
ATOM 706 C C . ILE A 1 89 ? -9.968 7.310 -7.074 1.00 44.06 89 ILE A C 1
ATOM 708 O O . ILE A 1 89 ? -9.594 8.468 -7.215 1.00 44.06 89 ILE A O 1
ATOM 712 N N . GLY A 1 90 ? -11.262 7.035 -6.901 1.00 40.66 90 GLY A N 1
ATOM 713 C CA . GLY A 1 90 ? -12.310 8.055 -6.899 1.00 40.66 90 GLY A CA 1
ATOM 714 C C . GLY A 1 90 ? -13.457 7.709 -5.960 1.00 40.66 90 GLY A C 1
ATOM 715 O O . GLY A 1 90 ? -14.521 7.330 -6.434 1.00 40.66 90 GLY A O 1
ATOM 716 N N . ALA A 1 91 ? -13.219 7.810 -4.646 1.00 32.75 91 ALA A N 1
ATOM 717 C CA . ALA A 1 91 ? -14.220 8.044 -3.592 1.00 32.75 91 ALA A CA 1
ATOM 718 C C . ALA A 1 91 ? -13.540 8.250 -2.226 1.00 32.75 91 ALA A C 1
ATOM 720 O O . ALA A 1 91 ? -12.728 7.379 -1.811 1.00 32.75 91 ALA A O 1
#

Sequence (91 aa):
MPKNPKVIVSNHYPQLVQMALHGQGPVLGWRQMIDGYLEQGSLIRATRETAAFGGGYYVVTPKGRSMNRAATMFKRWLLSQDERIDERIGA

Radius of gyration: 18.49 Å; chains: 1; bounding box: 37×24×55 Å

Foldseek 3Di:
DDPDPPDDDDPDVVVQVVCVLVVVDDDQDDPPVCVVCCVVVSDDDPDPDHDDDDDDDDDDDDPPDDDDPVVVVVVVVVVVVPPPDPPPPDD